Protein AF-A0A9X7AMF5-F1 (afdb_monomer_lite)

Sequence (58 aa):
MNSESDKNGNFNPNGVMNRESMATMLVNTYKLEWNENSKLPKEFADLKNHWARSMPIF

Structure (mmCIF, N/CA/C/O backbone):
data_AF-A0A9X7AMF5-F1
#
_entry.id   AF-A0A9X7AMF5-F1
#
loop_
_atom_site.group_PDB
_atom_site.id
_atom_site.type_symbol
_atom_site.label_atom_id
_atom_site.label_alt_id
_atom_site.label_comp_id
_atom_site.label_asym_id
_atom_site.label_entity_id
_atom_site.label_seq_id
_atom_site.pdbx_PDB_ins_code
_atom_site.Cartn_x
_atom_site.Cartn_y
_atom_site.Cartn_z
_a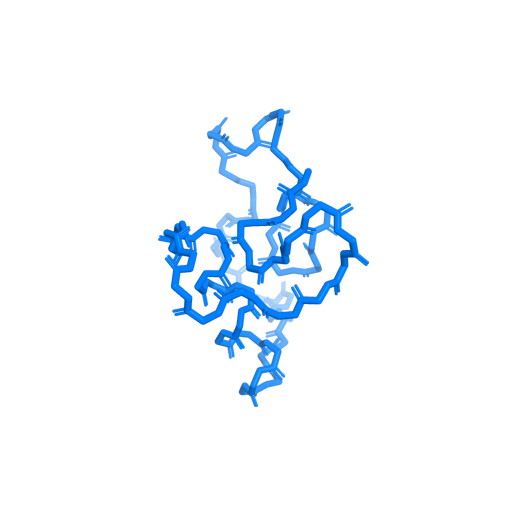tom_site.occupancy
_atom_site.B_iso_or_equiv
_atom_site.auth_seq_id
_atom_site.auth_comp_id
_atom_site.auth_asym_id
_atom_site.auth_atom_id
_atom_site.pdbx_PDB_model_num
ATOM 1 N N . MET A 1 1 ? 6.303 6.529 -11.364 1.00 49.22 1 MET A N 1
ATOM 2 C CA . MET A 1 1 ? 5.772 5.618 -12.398 1.00 49.22 1 MET A CA 1
ATOM 3 C C . MET A 1 1 ? 5.300 4.376 -11.669 1.00 49.22 1 MET A C 1
ATOM 5 O O . MET A 1 1 ? 6.113 3.785 -10.967 1.00 49.22 1 MET A O 1
ATOM 9 N N . ASN A 1 2 ? 4.006 4.064 -11.725 1.00 59.34 2 ASN A N 1
ATOM 10 C CA . ASN A 1 2 ? 3.457 2.878 -11.062 1.00 59.34 2 ASN A CA 1
ATOM 11 C C . ASN A 1 2 ? 3.829 1.653 -11.903 1.00 59.34 2 ASN A C 1
ATOM 13 O O . ASN A 1 2 ? 3.804 1.738 -13.128 1.00 59.34 2 ASN A O 1
ATOM 17 N N . SER A 1 3 ? 4.210 0.543 -11.267 1.00 63.50 3 SER A N 1
ATOM 18 C CA . SER A 1 3 ? 4.749 -0.634 -11.975 1.00 63.50 3 SER A CA 1
ATOM 19 C C . SER A 1 3 ? 3.737 -1.323 -12.907 1.00 63.50 3 SER A C 1
ATOM 21 O O . SER A 1 3 ? 4.117 -2.063 -13.809 1.00 63.50 3 SER A O 1
ATOM 23 N N . GLU A 1 4 ? 2.453 -1.026 -12.714 1.00 69.31 4 GLU A N 1
ATOM 24 C CA . GLU A 1 4 ? 1.306 -1.617 -13.414 1.00 69.31 4 GLU A CA 1
ATOM 25 C C . GLU A 1 4 ? 1.010 -0.978 -14.774 1.00 69.31 4 GLU A C 1
ATOM 27 O O . GLU A 1 4 ? 0.323 -1.580 -15.602 1.00 69.31 4 GLU A O 1
ATOM 32 N N . SER A 1 5 ? 1.505 0.241 -15.002 1.00 72.81 5 SER A N 1
ATOM 33 C CA . SER A 1 5 ? 1.263 0.992 -16.229 1.00 72.81 5 SER A CA 1
ATOM 34 C C . SER A 1 5 ? 2.533 1.076 -17.067 1.00 72.81 5 SER A C 1
ATOM 36 O O . SER A 1 5 ? 3.629 1.289 -16.544 1.00 72.81 5 SER A O 1
ATOM 38 N N . ASP A 1 6 ? 2.399 0.929 -18.383 1.00 79.62 6 ASP A N 1
ATOM 39 C CA . ASP A 1 6 ? 3.480 1.251 -19.307 1.00 79.62 6 ASP A CA 1
ATOM 40 C C . ASP A 1 6 ? 3.781 2.768 -19.301 1.00 79.62 6 ASP A C 1
ATOM 42 O O . ASP A 1 6 ? 3.117 3.574 -18.641 1.00 79.62 6 ASP A O 1
ATOM 46 N N . LYS A 1 7 ? 4.801 3.188 -20.058 1.00 77.62 7 LYS A N 1
ATOM 47 C CA . LYS A 1 7 ? 5.184 4.609 -20.175 1.00 77.62 7 LYS A CA 1
ATOM 48 C C . LYS A 1 7 ? 4.083 5.492 -20.781 1.00 77.62 7 LYS A C 1
ATOM 50 O O . LYS A 1 7 ? 4.194 6.714 -20.720 1.00 77.62 7 LYS A O 1
ATOM 55 N N . ASN A 1 8 ? 3.049 4.884 -21.351 1.00 81.38 8 ASN A N 1
ATOM 56 C CA . ASN A 1 8 ? 1.941 5.526 -22.037 1.00 81.38 8 ASN A CA 1
ATOM 57 C C . ASN A 1 8 ? 0.656 5.492 -21.187 1.00 81.38 8 ASN A C 1
ATOM 59 O O . ASN A 1 8 ? -0.370 6.005 -21.625 1.00 81.38 8 ASN A O 1
ATOM 63 N N . GLY A 1 9 ? 0.708 4.923 -19.976 1.00 78.81 9 GLY A N 1
ATOM 64 C CA . GLY A 1 9 ? -0.427 4.820 -19.063 1.00 78.81 9 GLY A CA 1
ATOM 65 C C . GLY A 1 9 ? -1.341 3.614 -19.304 1.00 78.81 9 GLY A C 1
ATOM 66 O O . GLY A 1 9 ? -2.363 3.505 -18.631 1.00 78.81 9 GLY A O 1
ATOM 67 N N . ASN A 1 10 ? -1.001 2.697 -20.215 1.00 84.69 10 ASN A N 1
ATOM 68 C CA . ASN A 1 10 ? -1.792 1.485 -20.440 1.00 84.69 10 ASN A CA 1
ATOM 69 C C . ASN A 1 10 ? -1.447 0.406 -19.420 1.00 84.69 10 ASN A C 1
ATOM 71 O O . ASN A 1 10 ? -0.318 0.336 -18.936 1.00 84.69 10 ASN A O 1
ATOM 75 N N . PHE A 1 11 ? -2.398 -0.486 -19.148 1.00 82.88 11 PHE A N 1
ATOM 76 C CA . PHE A 1 11 ? -2.136 -1.677 -18.346 1.00 82.88 11 PHE A CA 1
ATOM 77 C C . PHE A 1 11 ? -1.043 -2.536 -18.994 1.00 82.88 11 PHE A C 1
ATOM 79 O O . PHE A 1 11 ? -1.143 -2.894 -20.169 1.00 82.88 11 PHE A O 1
ATOM 86 N N . ASN A 1 12 ? -0.012 -2.875 -18.220 1.00 86.50 12 ASN A N 1
ATOM 87 C CA . ASN A 1 12 ? 1.099 -3.704 -18.667 1.00 86.50 12 ASN A CA 1
ATOM 88 C C . ASN A 1 12 ? 0.983 -5.126 -18.081 1.00 86.50 12 ASN A C 1
ATOM 90 O O . ASN A 1 12 ? 1.527 -5.380 -17.005 1.00 86.50 12 ASN A O 1
ATOM 94 N N . PRO A 1 13 ? 0.329 -6.081 -18.774 1.00 84.25 13 PRO A N 1
ATOM 95 C CA . PRO A 1 13 ? 0.133 -7.442 -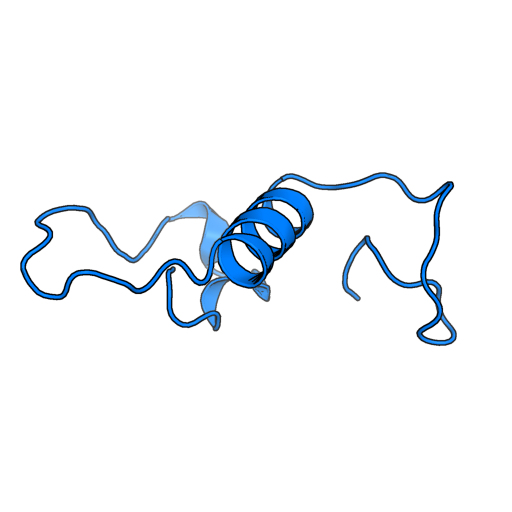18.262 1.00 84.25 13 PRO A CA 1
ATOM 96 C C . PRO A 1 13 ? 1.439 -8.231 -18.102 1.00 84.25 13 PRO A C 1
ATOM 98 O O . PRO A 1 13 ? 1.490 -9.179 -17.326 1.00 84.25 13 PRO A O 1
ATOM 101 N N . ASN A 1 14 ? 2.492 -7.840 -18.826 1.00 87.12 14 ASN A N 1
ATOM 102 C CA . ASN A 1 14 ? 3.817 -8.457 -18.748 1.00 87.12 14 ASN A CA 1
ATOM 103 C C . ASN A 1 14 ? 4.766 -7.673 -17.822 1.00 87.12 14 ASN A C 1
ATOM 105 O O . ASN A 1 14 ? 5.956 -7.981 -17.744 1.00 87.12 14 ASN A O 1
ATOM 109 N N . GLY A 1 15 ? 4.267 -6.620 -17.168 1.00 83.50 15 GLY A N 1
ATOM 110 C CA . GLY A 1 15 ? 5.032 -5.798 -16.244 1.00 83.50 15 GLY A CA 1
ATOM 111 C C . GLY A 1 15 ? 5.351 -6.548 -14.956 1.00 83.50 15 GLY A C 1
ATOM 112 O O . GLY A 1 15 ? 4.560 -7.354 -14.470 1.00 83.50 15 GLY A O 1
ATOM 113 N N . VAL A 1 16 ? 6.518 -6.265 -14.377 1.00 84.19 16 VAL A N 1
ATOM 114 C CA . VAL A 1 16 ? 6.862 -6.783 -13.050 1.00 84.19 16 VAL A CA 1
ATOM 115 C C . VAL A 1 16 ? 6.025 -6.042 -12.012 1.00 84.19 16 VAL A C 1
ATOM 117 O O . VAL A 1 16 ? 6.195 -4.840 -11.823 1.00 84.19 16 VAL A O 1
ATOM 120 N N . MET A 1 17 ? 5.147 -6.772 -11.326 1.00 84.31 17 MET A N 1
ATOM 121 C CA . MET A 1 17 ? 4.351 -6.243 -10.221 1.00 84.31 17 MET A CA 1
ATOM 122 C C . MET A 1 17 ? 5.214 -6.099 -8.964 1.00 84.31 17 MET A C 1
ATOM 124 O O . MET A 1 17 ? 5.826 -7.068 -8.512 1.00 84.31 17 MET A O 1
ATOM 128 N N . ASN A 1 18 ? 5.249 -4.900 -8.381 1.00 86.06 18 ASN A N 1
ATOM 129 C CA . ASN A 1 18 ? 5.865 -4.676 -7.073 1.00 86.06 18 ASN A CA 1
ATOM 130 C C . ASN A 1 18 ? 4.839 -4.771 -5.925 1.00 86.06 18 ASN A C 1
ATOM 132 O O . ASN A 1 18 ? 3.624 -4.796 -6.139 1.00 86.06 18 ASN A O 1
ATOM 136 N N . ARG A 1 19 ? 5.341 -4.868 -4.687 1.00 87.19 19 ARG A N 1
ATOM 137 C CA . ARG A 1 19 ? 4.522 -5.090 -3.480 1.00 87.19 19 ARG A CA 1
ATOM 138 C C . ARG A 1 19 ? 3.503 -3.971 -3.249 1.00 87.19 19 ARG A C 1
ATOM 140 O O . ARG A 1 19 ? 2.380 -4.241 -2.837 1.00 87.19 19 ARG A O 1
ATOM 147 N N . GLU A 1 20 ? 3.873 -2.730 -3.548 1.00 84.50 20 GLU A N 1
ATOM 148 C CA . GLU A 1 20 ? 3.028 -1.555 -3.353 1.00 84.50 20 GLU A CA 1
ATOM 149 C C . GLU A 1 20 ? 1.884 -1.518 -4.376 1.00 84.50 20 GLU A C 1
ATOM 151 O O . GLU A 1 20 ? 0.740 -1.223 -4.027 1.00 84.50 20 GLU A O 1
ATOM 156 N N . SER A 1 21 ? 2.174 -1.902 -5.620 1.00 84.19 21 SER A N 1
ATOM 157 C CA . SER A 1 21 ? 1.185 -2.093 -6.679 1.00 84.19 21 SER A CA 1
ATOM 158 C C . SER A 1 21 ? 0.189 -3.205 -6.355 1.00 84.19 21 SER A C 1
ATOM 160 O O . SER A 1 21 ? -1.023 -3.016 -6.443 1.00 84.19 21 SER A O 1
ATOM 162 N N . MET A 1 22 ? 0.675 -4.353 -5.876 1.00 87.75 22 MET A N 1
ATOM 163 C CA . MET A 1 22 ? -0.204 -5.445 -5.453 1.00 87.75 22 MET A CA 1
ATOM 164 C C . MET A 1 22 ? -1.119 -5.025 -4.293 1.00 87.75 22 MET A C 1
ATOM 166 O O . MET A 1 22 ? -2.322 -5.285 -4.328 1.00 87.75 22 MET A O 1
ATOM 170 N N . ALA A 1 23 ? -0.575 -4.348 -3.278 1.00 86.69 23 ALA A N 1
ATOM 171 C CA . ALA A 1 23 ? -1.371 -3.861 -2.155 1.00 86.69 23 ALA A CA 1
ATOM 172 C C . ALA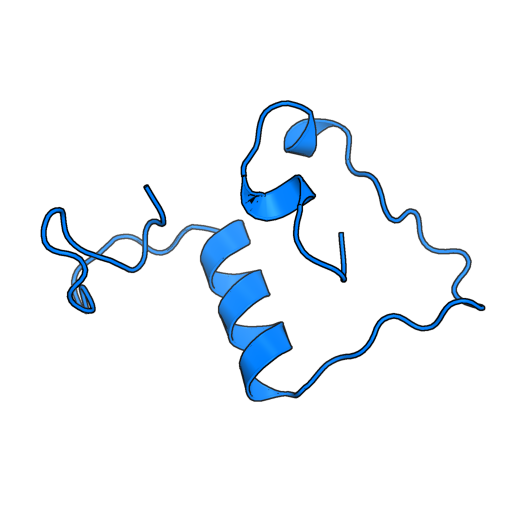 A 1 23 ? -2.437 -2.843 -2.603 1.00 86.69 23 ALA A C 1
ATOM 174 O O . ALA A 1 23 ? -3.589 -2.930 -2.180 1.00 86.69 23 ALA A O 1
ATOM 175 N N . THR A 1 24 ? -2.079 -1.944 -3.525 1.00 85.12 24 THR A N 1
ATOM 176 C CA . THR A 1 24 ? -3.003 -0.993 -4.162 1.00 85.12 24 THR A CA 1
ATOM 177 C C . THR A 1 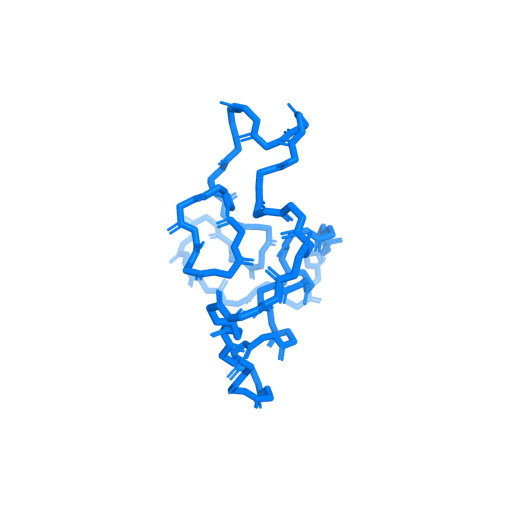24 ? -4.164 -1.700 -4.856 1.00 85.12 24 THR A C 1
ATOM 179 O O . THR A 1 24 ? -5.323 -1.345 -4.633 1.00 85.12 24 THR A O 1
ATOM 182 N N . MET A 1 25 ? -3.869 -2.716 -5.676 1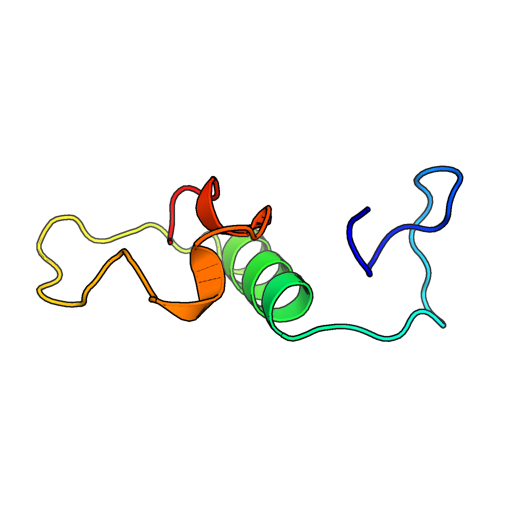.00 87.38 25 MET A N 1
ATOM 183 C CA . MET A 1 25 ? -4.896 -3.501 -6.361 1.00 87.38 25 MET A CA 1
ATOM 184 C C . MET A 1 25 ? -5.863 -4.138 -5.364 1.00 87.38 25 MET A C 1
ATOM 186 O O . MET A 1 25 ? -7.069 -3.943 -5.482 1.00 87.38 25 MET A O 1
ATOM 190 N N . LEU A 1 26 ? -5.348 -4.842 -4.351 1.00 90.25 26 LEU A N 1
ATOM 191 C CA . LEU A 1 26 ? -6.179 -5.529 -3.358 1.00 90.25 26 LEU A CA 1
ATOM 192 C C . LEU A 1 26 ? -7.120 -4.560 -2.635 1.00 90.25 26 LEU A C 1
ATOM 194 O O . LEU A 1 26 ? -8.313 -4.828 -2.509 1.00 90.25 26 LEU A O 1
ATOM 198 N N . VAL A 1 27 ? -6.608 -3.410 -2.212 1.00 87.81 27 VAL A N 1
ATOM 199 C CA . VAL A 1 27 ? -7.382 -2.400 -1.480 1.00 87.81 27 VAL A CA 1
ATOM 200 C C . VAL A 1 27 ? -8.484 -1.813 -2.348 1.00 87.81 27 VAL A C 1
ATOM 202 O O . VAL A 1 27 ? -9.634 -1.725 -1.915 1.00 87.81 27 VAL A O 1
ATOM 205 N N . ASN A 1 28 ? -8.166 -1.493 -3.602 1.00 86.69 28 ASN A N 1
ATOM 206 C CA . ASN A 1 28 ? -9.134 -0.957 -4.553 1.00 86.69 28 ASN A CA 1
ATOM 207 C C . ASN A 1 28 ? -10.205 -1.981 -4.957 1.00 86.69 28 ASN A C 1
ATOM 209 O O . ASN A 1 28 ? -11.366 -1.596 -5.144 1.00 86.69 28 ASN A O 1
ATOM 213 N N . THR A 1 29 ? -9.828 -3.256 -5.105 1.00 91.94 29 THR A N 1
ATOM 214 C CA . THR A 1 29 ? -10.729 -4.358 -5.478 1.00 91.94 29 THR A CA 1
ATOM 215 C C . THR A 1 29 ? -11.684 -4.701 -4.345 1.00 91.94 29 THR A C 1
ATOM 217 O O . THR A 1 29 ? -12.887 -4.784 -4.573 1.00 91.94 29 THR A O 1
ATOM 220 N N . TYR A 1 30 ? -11.170 -4.855 -3.125 1.00 92.62 30 TYR A N 1
ATOM 221 C CA . TYR A 1 30 ? -11.986 -5.204 -1.962 1.00 92.62 30 TYR A CA 1
ATOM 222 C C . TYR A 1 30 ? -12.641 -3.996 -1.288 1.00 92.62 30 TYR A C 1
ATOM 224 O O . TYR A 1 30 ? -13.366 -4.180 -0.315 1.00 92.62 30 TYR A O 1
ATOM 232 N N . LYS A 1 31 ? -12.404 -2.776 -1.797 1.00 89.19 31 LYS A N 1
ATOM 233 C CA . LYS A 1 31 ? -12.885 -1.521 -1.196 1.00 89.19 31 LYS A CA 1
ATOM 234 C C . LYS A 1 31 ? -12.517 -1.443 0.286 1.00 89.19 31 LYS A C 1
ATOM 236 O O . LYS A 1 31 ? -13.349 -1.118 1.125 1.00 89.19 31 LYS A O 1
ATOM 241 N N . LEU A 1 32 ? -11.271 -1.802 0.601 1.00 88.44 32 LEU A N 1
ATOM 242 C CA . LEU A 1 32 ? -10.796 -1.790 1.978 1.00 88.44 32 LEU A CA 1
ATOM 243 C C . LEU A 1 32 ? -10.681 -0.345 2.450 1.00 88.44 32 LEU A C 1
ATOM 245 O O . LEU A 1 32 ? -9.970 0.459 1.850 1.00 88.44 32 LEU A O 1
ATOM 249 N N . GLU A 1 33 ? -11.367 -0.044 3.541 1.00 84.88 33 GLU A N 1
ATOM 250 C CA . GLU A 1 33 ? -11.295 1.247 4.206 1.00 84.88 33 GLU A CA 1
ATOM 251 C C . GLU A 1 33 ? -10.418 1.135 5.448 1.00 84.88 33 GLU A C 1
ATOM 253 O O . GLU A 1 33 ? -10.384 0.105 6.131 1.00 84.88 33 GLU A O 1
ATOM 258 N N . TRP A 1 34 ? -9.693 2.209 5.749 1.00 81.50 34 TRP A N 1
ATOM 259 C CA . TRP A 1 34 ? -8.936 2.268 6.983 1.00 81.50 34 TRP A CA 1
ATOM 260 C C . TRP A 1 34 ? -9.887 2.378 8.178 1.00 81.50 34 TRP A C 1
ATOM 262 O O . TRP A 1 34 ? -10.747 3.255 8.240 1.00 81.50 34 TRP A O 1
ATOM 272 N N . ASN A 1 35 ? -9.694 1.516 9.174 1.00 82.75 35 ASN A N 1
ATOM 273 C CA . ASN A 1 35 ? -10.388 1.646 10.446 1.00 82.75 35 ASN A CA 1
ATOM 274 C C . ASN A 1 35 ? -9.630 2.636 11.336 1.00 82.75 35 ASN A C 1
ATOM 276 O O . ASN A 1 35 ? -8.583 2.292 11.876 1.00 82.75 35 ASN A O 1
ATOM 280 N N . GLU A 1 36 ? -10.178 3.834 11.545 1.00 79.12 36 GLU A N 1
ATOM 281 C CA . GLU A 1 36 ? -9.565 4.873 12.392 1.00 79.12 36 GLU A CA 1
ATOM 282 C C . GLU A 1 36 ? -9.335 4.437 13.852 1.00 79.12 36 GLU A C 1
ATOM 284 O O . GLU A 1 36 ? -8.489 5.003 14.537 1.00 79.12 36 GLU A O 1
ATOM 289 N N . ASN A 1 37 ? -10.018 3.387 14.323 1.00 82.62 37 ASN A N 1
ATOM 290 C CA . ASN A 1 37 ? -9.797 2.796 15.648 1.00 82.62 37 ASN A CA 1
ATOM 291 C 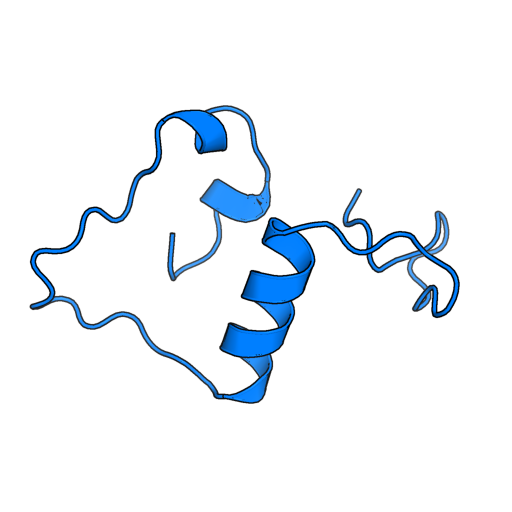C . ASN A 1 37 ? -8.693 1.721 15.665 1.00 82.62 37 ASN A C 1
ATOM 293 O O . ASN A 1 37 ? -8.408 1.132 16.712 1.00 82.62 37 ASN A O 1
ATOM 297 N N . SER A 1 38 ? -8.090 1.420 14.514 1.00 78.56 38 SER A N 1
ATOM 298 C CA . SER A 1 38 ? -6.972 0.490 14.404 1.00 78.56 38 SER A CA 1
ATOM 299 C C . SER A 1 38 ? -5.739 1.061 15.101 1.00 78.56 38 SER A C 1
ATOM 301 O O . SER A 1 38 ? -5.315 2.182 14.837 1.00 78.56 38 SER A O 1
ATOM 303 N N . LYS A 1 39 ? -5.121 0.257 15.972 1.00 78.12 39 LYS A N 1
ATOM 304 C CA . LYS A 1 39 ? -3.843 0.587 16.627 1.00 78.12 39 LYS A CA 1
ATOM 305 C C . LYS A 1 39 ? -2.627 0.289 15.744 1.00 78.12 39 LYS A C 1
ATOM 307 O O . LYS A 1 39 ? -1.496 0.406 16.212 1.00 78.12 39 LYS A O 1
ATOM 312 N N . LEU A 1 40 ? -2.849 -0.172 14.513 1.00 79.88 40 LEU A N 1
ATOM 313 C CA . LEU A 1 40 ? -1.763 -0.459 13.588 1.00 79.88 40 LEU A CA 1
ATOM 314 C C . LEU A 1 40 ? -1.128 0.855 13.114 1.00 79.88 40 LEU A C 1
ATOM 316 O O . LEU A 1 40 ? -1.844 1.834 12.893 1.00 79.88 40 LEU A O 1
ATOM 320 N N . PRO A 1 41 ? 0.204 0.896 12.962 1.00 73.00 41 PRO A N 1
ATOM 321 C CA . PRO A 1 41 ? 0.866 2.058 12.394 1.00 73.00 41 PRO A CA 1
ATOM 322 C C . PRO A 1 41 ? 0.384 2.269 10.955 1.00 73.00 41 PRO A C 1
ATOM 324 O O . PRO A 1 41 ? 0.342 1.319 10.175 1.00 73.00 41 PRO A O 1
ATOM 327 N N . LYS A 1 42 ? 0.029 3.516 10.623 1.00 67.62 42 LYS A N 1
ATOM 328 C CA . LYS A 1 42 ? -0.203 3.937 9.233 1.00 67.62 42 LYS A CA 1
ATOM 329 C C . LYS A 1 42 ? 1.136 4.026 8.495 1.00 67.62 42 LYS A C 1
ATOM 331 O O . LYS A 1 42 ? 1.322 3.428 7.449 1.00 67.62 42 LYS A O 1
ATOM 336 N N . GLU A 1 43 ? 2.130 4.640 9.136 1.00 72.81 43 GLU A N 1
ATOM 337 C CA . GLU A 1 43 ? 3.414 4.923 8.503 1.00 72.81 43 GLU A CA 1
ATOM 338 C C . GLU A 1 43 ? 4.438 3.786 8.634 1.00 72.81 43 GLU A C 1
ATOM 340 O O . GLU A 1 43 ? 4.813 3.372 9.735 1.00 72.81 43 GLU A O 1
ATOM 345 N N . PHE A 1 44 ? 4.992 3.370 7.495 1.00 81.06 44 PHE A N 1
ATOM 346 C CA . PHE A 1 44 ? 6.143 2.470 7.420 1.00 81.06 44 PHE A CA 1
ATOM 347 C C . PHE A 1 44 ? 7.415 3.241 7.040 1.00 81.06 44 PHE A C 1
ATOM 349 O O . PHE A 1 44 ? 7.394 4.177 6.235 1.00 81.06 44 PHE A O 1
ATOM 356 N N . ALA A 1 45 ? 8.555 2.866 7.630 1.00 81.75 45 ALA A N 1
ATOM 357 C CA . ALA A 1 45 ? 9.814 3.595 7.454 1.00 81.75 45 ALA A CA 1
ATOM 358 C C . ALA A 1 45 ? 10.335 3.573 6.005 1.00 81.75 45 ALA A C 1
ATOM 360 O O . ALA A 1 45 ? 10.954 4.542 5.560 1.00 81.75 45 ALA A O 1
ATOM 361 N N . ASP A 1 46 ? 10.065 2.498 5.266 1.00 79.31 46 ASP A N 1
ATOM 362 C CA . ASP A 1 46 ? 10.460 2.317 3.868 1.00 79.31 46 ASP A CA 1
ATOM 363 C C . ASP A 1 46 ? 9.583 3.109 2.882 1.00 79.31 46 ASP A C 1
ATOM 365 O O . ASP A 1 46 ? 9.987 3.333 1.741 1.00 79.31 46 ASP A O 1
ATOM 369 N N . LEU A 1 47 ? 8.444 3.643 3.334 1.00 79.19 47 LEU A N 1
ATOM 370 C CA . LEU A 1 47 ? 7.593 4.537 2.547 1.00 79.19 47 LEU A CA 1
ATOM 371 C C . LEU A 1 47 ? 8.085 5.993 2.542 1.00 79.19 47 LEU A C 1
ATOM 373 O O . LEU A 1 47 ? 7.477 6.834 1.882 1.00 79.19 47 LEU A O 1
ATOM 377 N N . LYS A 1 48 ? 9.189 6.321 3.239 1.00 78.00 48 LYS A N 1
ATOM 378 C CA . LYS A 1 48 ? 9.654 7.709 3.440 1.00 78.00 48 LYS A CA 1
ATOM 379 C C . LYS A 1 48 ? 9.831 8.550 2.174 1.00 78.00 48 LYS A C 1
ATOM 381 O O . LYS A 1 48 ? 9.608 9.753 2.248 1.00 78.00 48 LYS A O 1
ATOM 386 N N . ASN A 1 49 ? 10.124 7.924 1.036 1.00 80.31 49 ASN A N 1
ATOM 387 C CA . ASN A 1 49 ? 10.254 8.576 -0.272 1.00 80.31 49 ASN A CA 1
ATOM 388 C C . ASN A 1 49 ? 9.497 7.819 -1.380 1.00 80.31 49 ASN A C 1
ATOM 390 O O . ASN A 1 49 ? 9.905 7.841 -2.541 1.00 80.31 49 ASN A O 1
ATOM 394 N N . HIS A 1 50 ? 8.428 7.100 -1.026 1.00 81.44 50 HIS A N 1
ATOM 395 C CA . HIS A 1 50 ? 7.679 6.260 -1.959 1.00 81.44 50 HIS A CA 1
ATOM 396 C C . HIS A 1 50 ? 6.294 6.847 -2.261 1.00 81.44 50 HIS A C 1
ATOM 398 O O . HIS A 1 50 ? 5.623 7.348 -1.364 1.00 81.44 50 HIS A O 1
ATOM 404 N N . TRP A 1 51 ? 5.832 6.749 -3.513 1.00 80.00 51 TRP A N 1
ATOM 405 C CA . TRP A 1 51 ? 4.533 7.297 -3.942 1.00 80.00 51 TRP A CA 1
ATOM 406 C C . TRP A 1 51 ? 3.347 6.682 -3.184 1.00 80.00 51 TRP A C 1
ATOM 408 O O . TRP A 1 51 ? 2.359 7.362 -2.922 1.00 80.00 51 TRP A O 1
ATOM 418 N N . ALA A 1 52 ? 3.471 5.412 -2.783 1.00 77.06 52 ALA A N 1
ATOM 419 C CA . ALA A 1 52 ? 2.422 4.690 -2.063 1.00 77.06 52 ALA A CA 1
ATOM 420 C C . ALA A 1 52 ? 2.126 5.271 -0.668 1.00 77.06 52 ALA A C 1
ATOM 422 O O . ALA A 1 52 ? 1.067 5.004 -0.117 1.00 77.06 52 ALA A O 1
ATOM 423 N N . ARG A 1 53 ? 3.011 6.118 -0.123 1.00 79.38 53 ARG A N 1
ATOM 424 C CA . ARG A 1 53 ? 2.761 6.869 1.115 1.00 79.38 53 ARG A CA 1
ATOM 425 C C . ARG A 1 53 ? 1.505 7.737 1.049 1.00 79.38 53 ARG A C 1
ATOM 427 O O . ARG A 1 53 ? 0.868 7.957 2.063 1.00 79.38 53 ARG A O 1
ATOM 434 N N . SER A 1 54 ? 1.182 8.298 -0.113 1.00 73.12 54 SER A N 1
ATOM 435 C CA . SER A 1 54 ? 0.043 9.216 -0.247 1.00 73.12 54 SER A CA 1
ATOM 436 C C . SER A 1 54 ? -1.294 8.490 -0.412 1.00 73.12 54 SER A C 1
ATOM 438 O O . SER A 1 54 ? -2.308 9.137 -0.672 1.00 73.12 54 SER A O 1
ATOM 440 N N . MET A 1 55 ? -1.310 7.159 -0.317 1.00 72.31 55 MET A N 1
ATOM 441 C CA . MET A 1 55 ? -2.541 6.389 -0.425 1.00 72.31 55 MET A CA 1
ATOM 442 C C . MET A 1 55 ? -3.292 6.398 0.911 1.00 72.31 55 MET A C 1
ATOM 444 O O . MET A 1 55 ? -2.663 6.270 1.952 1.00 72.31 55 MET A O 1
ATOM 448 N N . PRO A 1 56 ? -4.633 6.474 0.899 1.00 65.06 56 PRO A N 1
ATOM 449 C CA . PRO A 1 56 ? -5.460 6.691 2.096 1.00 65.06 56 PRO A CA 1
ATOM 450 C C . PRO A 1 56 ? -5.441 5.556 3.138 1.00 65.06 56 PRO A C 1
ATOM 452 O O . PRO A 1 56 ? -6.104 5.648 4.166 1.00 65.06 56 PRO A O 1
ATOM 455 N N . ILE A 1 57 ? -4.709 4.481 2.866 1.00 65.00 57 ILE A N 1
ATOM 456 C CA . ILE A 1 57 ? -4.601 3.279 3.698 1.00 65.00 57 ILE A CA 1
ATOM 457 C C . ILE A 1 57 ? -3.183 3.030 4.244 1.00 65.00 57 ILE A C 1
ATOM 459 O O . ILE A 1 57 ? -2.996 2.065 4.984 1.00 65.00 57 ILE A O 1
ATOM 463 N N . PHE A 1 58 ? -2.207 3.865 3.868 1.00 61.31 58 PHE A N 1
ATOM 464 C CA . PHE A 1 58 ? -0.823 3.849 4.358 1.00 61.31 58 PHE A CA 1
ATOM 465 C C . PHE A 1 58 ? -0.467 5.179 5.046 1.00 61.31 58 PHE A C 1
ATOM 467 O O . PHE A 1 58 ? -1.345 6.067 5.123 1.00 61.31 58 PHE A O 1
#

InterPro domains:
  IPR001119 S-layer homology domain [PS51272] (1-40)

pLDDT: mean 79.66, std 8.52, range [49.22, 92.62]

Organism: Bacillus thuringiensis (NCBI:txid1428)

Radius of gyration: 12.95 Å; chains: 1; bounding box: 23×18×39 Å

Foldseek 3Di:
DAQQADPVRDGDPVTDHDPLNVVVVVCVVVVDADDPPDPDDQDDPVCPPPPSNPPRRD

Secondary structure (DSSP, 8-state):
--TTB-TTS-B-TTS---HHHHHHHHHHHHTPPP-TT--S-S--GGGTT-GGGGSTT-